Protein AF-A0A4Q5YW47-F1 (afdb_monomer_lite)

Structure (mmCIF, N/CA/C/O backbone):
data_AF-A0A4Q5YW47-F1
#
_entry.id   AF-A0A4Q5YW47-F1
#
loop_
_atom_site.group_PDB
_atom_site.id
_atom_site.type_symbol
_atom_site.label_atom_id
_atom_site.label_alt_id
_atom_site.label_comp_id
_atom_site.label_asym_id
_atom_site.label_entity_id
_atom_site.label_seq_id
_atom_site.pdbx_PDB_ins_code
_atom_site.Cartn_x
_atom_site.Cartn_y
_atom_site.Cartn_z
_atom_site.occupancy
_atom_site.B_iso_or_equiv
_atom_site.auth_seq_id
_atom_site.auth_comp_id
_atom_site.auth_asym_id
_atom_site.auth_atom_id
_atom_site.pdbx_PDB_model_num
ATOM 1 N N . MET A 1 1 ? 10.487 13.281 -0.020 1.00 78.31 1 MET A N 1
ATOM 2 C CA . MET A 1 1 ? 10.051 13.948 -1.269 1.00 78.31 1 MET A CA 1
ATOM 3 C C . MET A 1 1 ? 11.099 13.799 -2.357 1.00 78.31 1 MET A C 1
ATOM 5 O O . MET A 1 1 ? 10.842 13.061 -3.291 1.00 78.31 1 MET A O 1
ATOM 9 N N . ILE A 1 2 ? 12.291 14.392 -2.200 1.00 89.69 2 ILE A N 1
ATOM 10 C CA . ILE A 1 2 ? 13.336 14.402 -3.244 1.00 89.69 2 ILE A CA 1
ATOM 11 C C . ILE A 1 2 ? 13.716 12.987 -3.704 1.00 89.69 2 ILE A C 1
ATOM 13 O O . ILE A 1 2 ? 13.636 12.704 -4.890 1.00 89.69 2 ILE A O 1
ATOM 17 N N . LEU A 1 3 ? 14.048 12.079 -2.779 1.00 93.81 3 LEU A N 1
ATOM 18 C CA . LEU A 1 3 ? 14.475 10.723 -3.142 1.00 93.81 3 LEU A CA 1
ATOM 19 C C . LEU A 1 3 ? 13.404 9.958 -3.937 1.00 93.81 3 LEU A C 1
ATOM 21 O O . LEU A 1 3 ? 13.690 9.449 -5.013 1.00 93.81 3 LEU A O 1
ATOM 25 N N . THR A 1 4 ? 12.164 9.924 -3.443 1.00 93.25 4 THR A N 1
ATOM 26 C CA . THR A 1 4 ? 11.051 9.211 -4.089 1.00 93.25 4 THR A CA 1
ATOM 27 C C . THR A 1 4 ? 10.763 9.748 -5.491 1.00 93.25 4 THR A C 1
ATOM 29 O O . THR A 1 4 ? 10.649 8.965 -6.432 1.00 93.25 4 THR A O 1
ATOM 32 N N . SER A 1 5 ? 10.701 11.074 -5.655 1.00 93.44 5 SER A N 1
ATOM 33 C CA . SER A 1 5 ? 10.486 11.700 -6.964 1.00 93.44 5 SER A CA 1
ATOM 34 C C . SER A 1 5 ? 11.639 11.401 -7.922 1.00 93.44 5 SER A C 1
ATOM 36 O O . SER A 1 5 ? 11.398 11.018 -9.065 1.00 93.44 5 SER A O 1
ATOM 38 N N . THR A 1 6 ? 12.885 11.497 -7.450 1.00 95.81 6 THR A N 1
ATOM 39 C CA . THR A 1 6 ? 14.071 11.153 -8.243 1.00 95.81 6 THR A CA 1
ATOM 40 C C . THR A 1 6 ? 14.041 9.692 -8.683 1.00 95.81 6 THR A C 1
ATOM 42 O O . THR A 1 6 ? 14.279 9.414 -9.853 1.00 95.81 6 THR A O 1
ATOM 45 N N . CYS A 1 7 ? 13.686 8.756 -7.800 1.00 96.12 7 CYS A N 1
ATOM 46 C CA . CYS A 1 7 ? 13.573 7.341 -8.154 1.00 96.12 7 CYS A CA 1
ATOM 47 C C . CYS A 1 7 ? 12.520 7.099 -9.241 1.00 96.12 7 CYS A C 1
ATOM 49 O O . CYS A 1 7 ? 12.812 6.404 -10.210 1.00 96.12 7 CYS A O 1
ATOM 51 N N . ILE A 1 8 ? 11.328 7.694 -9.130 1.00 96.06 8 ILE A N 1
ATOM 52 C CA . ILE A 1 8 ? 10.271 7.543 -10.144 1.00 96.06 8 ILE A CA 1
ATOM 53 C C . ILE A 1 8 ? 10.736 8.093 -11.498 1.00 96.06 8 ILE A C 1
ATOM 55 O O . ILE A 1 8 ? 10.531 7.449 -12.528 1.00 96.06 8 ILE A O 1
ATOM 59 N N . ILE A 1 9 ? 11.408 9.248 -11.504 1.00 96.88 9 ILE A N 1
ATOM 60 C CA . ILE A 1 9 ? 11.952 9.853 -12.726 1.00 96.88 9 ILE A CA 1
ATOM 61 C C . ILE A 1 9 ? 13.026 8.955 -13.344 1.00 96.88 9 ILE A C 1
ATOM 63 O O . ILE A 1 9 ? 12.966 8.680 -14.540 1.00 96.88 9 ILE A O 1
ATOM 67 N N . LEU A 1 10 ? 13.977 8.461 -12.545 1.00 97.44 10 LEU A N 1
ATOM 68 C CA . LEU A 1 10 ? 15.053 7.593 -13.025 1.00 97.44 10 LEU A CA 1
ATOM 69 C C . LEU A 1 10 ? 14.516 6.265 -13.559 1.00 97.44 10 LEU A C 1
ATOM 71 O O . LEU A 1 10 ? 14.921 5.844 -14.636 1.00 97.44 10 LEU A O 1
ATOM 75 N N . VAL A 1 11 ? 13.570 5.631 -12.864 1.00 96.81 11 VAL A N 1
ATOM 76 C CA . VAL A 1 11 ? 12.933 4.387 -13.324 1.00 96.81 11 VAL A CA 1
ATOM 77 C C . VAL A 1 11 ? 12.178 4.615 -14.631 1.00 96.81 11 VAL A C 1
ATOM 79 O O . VAL A 1 11 ? 12.310 3.824 -15.564 1.00 96.81 11 VAL A O 1
ATOM 82 N N . THR A 1 12 ? 11.438 5.722 -14.734 1.00 96.19 12 THR A N 1
ATOM 83 C CA . THR A 1 12 ? 10.759 6.103 -15.978 1.00 96.19 12 THR A CA 1
ATOM 84 C C . THR A 1 12 ? 11.783 6.297 -17.095 1.00 96.19 12 THR A C 1
ATOM 86 O O . THR A 1 12 ? 11.644 5.723 -18.171 1.00 96.19 12 THR A O 1
ATOM 89 N N . TRP A 1 13 ? 12.862 7.037 -16.837 1.00 95.50 13 TRP A N 1
ATOM 90 C CA . TRP A 1 13 ? 13.932 7.248 -17.808 1.00 95.50 13 TRP A CA 1
ATOM 91 C C . TRP A 1 13 ? 14.562 5.928 -18.271 1.00 95.50 13 TRP A C 1
ATOM 93 O O . TRP A 1 13 ? 14.646 5.703 -19.477 1.00 95.50 13 TRP A O 1
ATOM 103 N N . VAL A 1 14 ? 14.916 5.022 -17.351 1.00 94.19 14 VAL A N 1
ATOM 104 C CA . VAL A 1 14 ? 15.480 3.699 -17.673 1.00 94.19 14 VAL A CA 1
ATOM 105 C C . VAL A 1 14 ? 14.524 2.897 -18.555 1.00 94.19 14 VAL A C 1
ATOM 107 O O . VAL A 1 14 ? 14.954 2.341 -19.566 1.00 94.19 14 VAL A O 1
ATOM 110 N N . LEU A 1 15 ? 13.232 2.859 -18.223 1.00 93.00 15 LEU A N 1
ATOM 111 C CA . LEU A 1 15 ? 12.230 2.116 -18.991 1.00 93.00 15 LEU A CA 1
ATOM 112 C C . LEU A 1 15 ? 12.130 2.618 -20.439 1.00 93.00 15 LEU A C 1
ATOM 114 O O . LEU A 1 15 ? 12.087 1.823 -21.378 1.00 93.00 15 LEU A O 1
ATOM 118 N N . PHE A 1 16 ? 12.102 3.938 -20.638 1.00 91.50 16 PHE A N 1
ATOM 119 C CA . PHE A 1 16 ? 12.003 4.526 -21.974 1.00 91.50 16 PHE A CA 1
ATOM 120 C C . PHE A 1 16 ? 13.328 4.478 -22.745 1.00 91.50 16 PHE 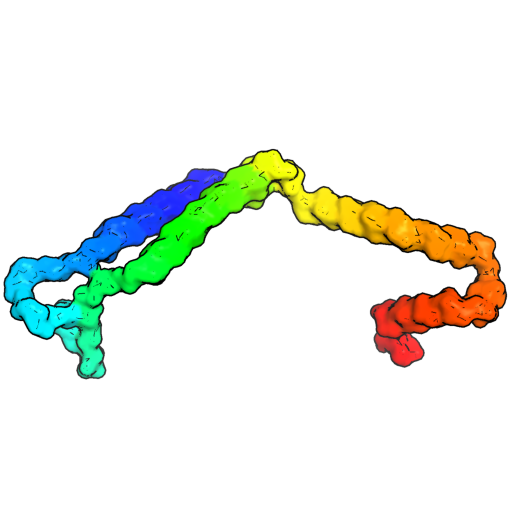A C 1
ATOM 122 O O . PHE A 1 16 ? 13.299 4.291 -23.963 1.00 91.50 16 PHE A O 1
ATOM 129 N N . ALA A 1 17 ? 14.471 4.578 -22.060 1.00 90.00 17 ALA A N 1
ATOM 130 C CA . ALA A 1 17 ? 15.796 4.426 -22.658 1.00 90.00 17 ALA A CA 1
ATOM 131 C C . ALA A 1 17 ? 16.012 3.003 -23.200 1.00 90.00 17 ALA A C 1
ATOM 133 O O . ALA A 1 17 ? 16.507 2.842 -24.312 1.00 90.00 17 ALA A O 1
ATOM 134 N N . ASN A 1 18 ? 15.550 1.982 -22.470 1.00 86.38 18 ASN A N 1
ATOM 135 C CA . ASN A 1 18 ? 1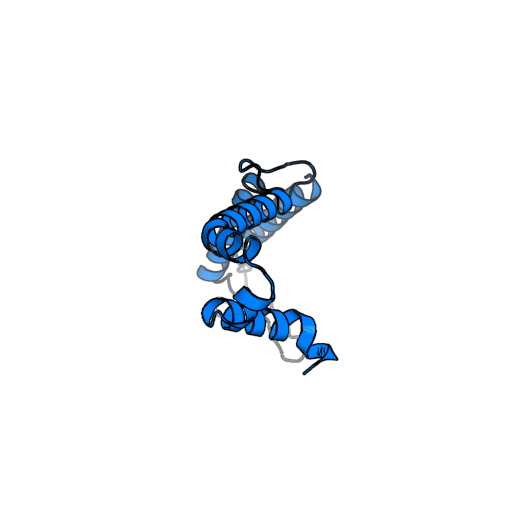5.674 0.570 -22.855 1.00 86.38 18 ASN A CA 1
ATOM 136 C C . ASN A 1 18 ? 14.522 0.063 -23.742 1.00 86.38 18 ASN A C 1
ATOM 138 O O . ASN A 1 18 ? 14.477 -1.108 -24.108 1.00 86.38 18 ASN A O 1
ATOM 142 N N . ARG A 1 19 ? 13.572 0.929 -24.118 1.00 80.56 19 ARG A N 1
ATOM 143 C CA . ARG A 1 19 ? 12.429 0.538 -24.957 1.00 80.56 19 ARG A CA 1
ATOM 144 C C . ARG A 1 19 ? 12.845 0.132 -26.372 1.00 80.56 19 ARG A C 1
ATOM 146 O O . ARG A 1 19 ? 12.179 -0.694 -26.996 1.00 80.56 19 ARG A O 1
ATOM 153 N N . LYS A 1 20 ? 13.889 0.761 -26.912 1.00 65.94 20 LYS A N 1
ATOM 154 C CA . LYS A 1 20 ? 14.408 0.443 -28.243 1.00 65.94 20 LYS A CA 1
ATOM 155 C C . LYS A 1 20 ? 15.432 -0.674 -28.082 1.00 65.94 20 LYS A C 1
ATOM 157 O O . LYS A 1 20 ? 16.534 -0.412 -27.616 1.00 65.94 20 LYS A O 1
ATOM 162 N N . ALA A 1 21 ? 15.073 -1.896 -28.476 1.00 61.44 21 ALA A N 1
ATOM 163 C CA . ALA A 1 21 ? 16.074 -2.931 -28.700 1.00 61.44 21 ALA A CA 1
ATOM 164 C C . ALA A 1 21 ? 17.073 -2.385 -29.727 1.00 61.44 21 ALA A C 1
ATOM 166 O O . ALA A 1 21 ? 16.680 -2.002 -30.834 1.00 61.44 21 ALA A O 1
ATOM 167 N N . ALA A 1 22 ? 18.339 -2.265 -29.339 1.00 54.44 22 ALA A N 1
ATOM 168 C CA . ALA A 1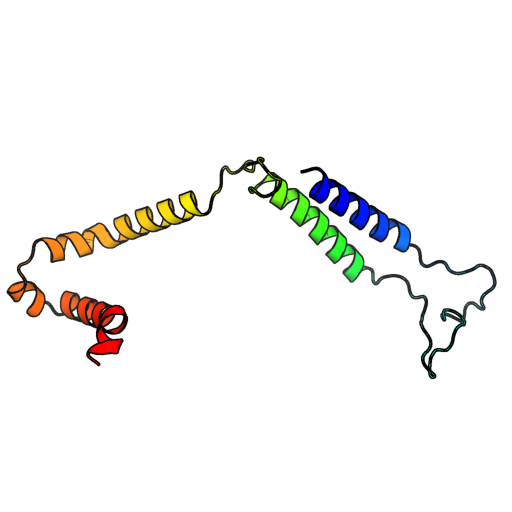 22 ? 19.395 -1.917 -30.268 1.00 54.44 22 ALA A CA 1
ATOM 169 C C . ALA A 1 22 ? 19.588 -3.119 -31.196 1.00 54.44 22 ALA A C 1
ATOM 171 O O . ALA A 1 22 ? 20.330 -4.040 -30.866 1.00 54.44 22 ALA A O 1
ATOM 172 N N . VAL A 1 23 ? 18.898 -3.142 -32.339 1.00 55.22 23 VAL A N 1
ATOM 173 C CA . VAL A 1 23 ? 19.368 -3.937 -33.475 1.00 55.22 23 VAL A CA 1
ATOM 174 C C . VAL A 1 23 ? 20.689 -3.289 -33.864 1.00 55.22 23 VAL A C 1
ATOM 176 O O . VAL A 1 23 ? 20.702 -2.175 -34.392 1.00 55.22 23 VAL A O 1
ATOM 179 N N . GLN A 1 24 ? 21.800 -3.910 -33.477 1.00 53.88 24 GLN A N 1
ATOM 180 C CA . GLN A 1 24 ? 23.115 -3.407 -33.844 1.00 53.88 24 GLN A CA 1
ATOM 181 C C . GLN A 1 24 ? 23.215 -3.414 -35.380 1.00 53.88 24 GLN A C 1
ATOM 183 O O . GLN A 1 24 ? 22.901 -4.435 -35.998 1.00 53.88 24 GLN A O 1
ATOM 188 N N . PRO A 1 25 ? 23.625 -2.305 -36.021 1.00 46.56 25 PRO A N 1
ATOM 189 C CA . PRO A 1 25 ? 23.865 -2.304 -37.454 1.00 46.56 25 PRO A CA 1
ATOM 190 C C . PRO A 1 25 ? 25.054 -3.227 -37.753 1.00 46.56 25 PRO A C 1
ATOM 192 O O . PRO A 1 25 ? 26.186 -2.887 -37.424 1.00 46.56 25 PRO A O 1
ATOM 195 N N . GLY A 1 26 ? 24.792 -4.398 -38.344 1.00 53.31 26 GLY A N 1
ATOM 196 C CA . GLY A 1 26 ? 25.827 -5.356 -38.757 1.00 53.31 26 GLY A CA 1
ATOM 197 C C . GLY A 1 26 ? 25.631 -6.806 -38.302 1.00 53.31 26 GLY A C 1
ATOM 198 O O . GLY A 1 26 ? 26.381 -7.659 -38.764 1.00 53.31 26 GLY A O 1
ATOM 199 N N . LEU A 1 27 ? 24.645 -7.103 -37.448 1.00 54.34 27 LEU A N 1
ATOM 200 C CA . LEU A 1 27 ? 24.243 -8.487 -37.165 1.00 54.34 27 LEU A CA 1
ATOM 201 C C . LEU A 1 27 ? 23.258 -8.988 -38.227 1.00 54.34 27 LEU A C 1
ATOM 203 O O . LEU A 1 27 ? 22.394 -8.233 -38.684 1.00 54.34 27 LEU A O 1
ATOM 207 N N . ASP A 1 28 ? 23.429 -10.250 -38.626 1.00 54.12 28 ASP A N 1
ATOM 208 C CA . ASP A 1 28 ? 22.514 -10.961 -39.518 1.00 54.12 28 ASP A CA 1
ATOM 209 C C . ASP A 1 28 ? 21.079 -10.805 -38.973 1.00 54.12 28 ASP A C 1
ATOM 211 O O . ASP A 1 28 ? 20.879 -10.984 -37.769 1.00 54.12 28 ASP A O 1
ATOM 215 N N . PRO A 1 29 ? 20.072 -10.434 -39.786 1.00 55.22 29 PRO A N 1
ATOM 216 C CA . PRO A 1 29 ? 18.678 -10.373 -39.338 1.00 55.22 29 PRO A CA 1
ATOM 217 C C . PRO A 1 29 ? 18.177 -11.659 -38.649 1.00 55.22 29 PRO A C 1
ATOM 219 O O . PRO A 1 29 ? 17.200 -11.588 -37.890 1.00 55.22 29 PRO A O 1
ATOM 222 N N . ASP A 1 30 ? 18.847 -12.796 -38.866 1.00 57.00 30 ASP A N 1
ATOM 223 C CA . ASP A 1 30 ? 18.569 -14.067 -38.196 1.00 57.00 30 ASP A CA 1
ATOM 224 C C . ASP A 1 30 ? 19.323 -14.269 -36.860 1.00 57.00 30 ASP A C 1
ATOM 226 O O . ASP A 1 30 ? 18.866 -15.052 -36.020 1.00 57.00 30 ASP A O 1
ATOM 230 N N . ASP A 1 31 ? 20.408 -13.530 -36.588 1.00 62.00 31 ASP A N 1
ATOM 231 C CA . ASP A 1 31 ? 21.158 -13.607 -35.326 1.00 62.00 31 ASP A CA 1
ATOM 232 C C . ASP A 1 31 ? 20.646 -12.580 -34.305 1.00 62.00 31 ASP A C 1
ATOM 234 O O . ASP A 1 31 ? 21.086 -11.433 -34.200 1.00 62.00 31 ASP A O 1
ATOM 238 N N . LYS A 1 32 ? 19.652 -13.016 -33.530 1.00 70.44 32 LYS A N 1
ATOM 239 C CA . LYS A 1 32 ? 19.005 -12.220 -32.476 1.00 70.44 32 LYS A CA 1
ATOM 240 C C . LYS A 1 32 ? 19.742 -12.283 -31.138 1.00 70.44 32 LYS A C 1
ATOM 242 O O . LYS A 1 32 ? 19.150 -11.914 -30.122 1.00 70.44 32 LYS A O 1
ATOM 247 N N . THR A 1 33 ? 20.966 -12.804 -31.088 1.00 79.94 33 THR A N 1
ATOM 248 C CA . THR A 1 33 ? 21.695 -13.011 -29.830 1.00 79.94 33 THR A CA 1
ATOM 249 C C . THR A 1 33 ? 22.638 -11.850 -29.497 1.00 79.94 33 THR A C 1
ATOM 251 O O . THR A 1 33 ? 22.915 -10.984 -30.323 1.00 79.94 33 THR A O 1
ATOM 254 N N . THR A 1 34 ? 23.113 -11.779 -28.253 1.00 78.38 34 THR A N 1
ATOM 255 C CA . THR A 1 34 ? 24.044 -10.737 -27.775 1.00 78.38 34 THR A CA 1
ATOM 256 C C . THR A 1 34 ? 25.513 -11.001 -28.145 1.00 78.38 34 THR A C 1
ATOM 258 O O . THR A 1 34 ? 26.397 -10.246 -27.732 1.00 78.38 34 THR A O 1
ATOM 261 N N . GLY A 1 35 ? 25.795 -12.063 -28.911 1.00 80.75 35 GLY A N 1
ATOM 262 C CA . GLY A 1 35 ? 27.130 -12.413 -29.412 1.00 80.75 35 GLY A CA 1
ATOM 263 C C . GLY A 1 35 ? 28.076 -13.061 -28.393 1.00 80.75 35 GLY A C 1
ATOM 264 O O . GLY A 1 35 ? 29.207 -13.389 -28.742 1.00 80.75 35 GLY A O 1
ATOM 265 N N . HIS A 1 36 ? 27.634 -13.268 -27.150 1.00 85.19 36 HIS A N 1
ATOM 266 C CA . HIS A 1 36 ? 28.423 -13.902 -26.093 1.00 85.19 36 HIS A CA 1
ATOM 267 C C . HIS A 1 36 ? 27.754 -15.199 -25.630 1.00 85.19 36 HIS A C 1
ATOM 269 O O . HIS A 1 36 ? 26.530 -15.270 -25.517 1.00 85.19 36 HIS A O 1
ATOM 275 N N . VAL A 1 37 ? 28.572 -16.218 -25.352 1.00 90.44 37 VAL A N 1
ATOM 276 C CA . VAL A 1 37 ? 28.131 -17.499 -24.788 1.00 90.44 37 VAL A CA 1
ATOM 277 C C . VAL A 1 37 ? 28.670 -17.605 -23.370 1.00 90.44 37 VAL A C 1
ATOM 279 O O . VAL A 1 37 ? 29.881 -17.532 -23.154 1.00 90.44 37 VAL A O 1
ATOM 282 N N . TYR A 1 38 ? 27.775 -17.820 -22.415 1.00 91.69 38 TYR A N 1
ATOM 283 C CA . TYR A 1 38 ? 28.104 -18.018 -21.010 1.00 91.69 38 TYR A CA 1
ATOM 284 C C . TYR A 1 38 ? 27.675 -19.425 -20.607 1.00 91.69 38 TYR A C 1
ATOM 286 O O . TYR A 1 38 ? 26.484 -19.693 -20.509 1.00 91.69 38 TYR A O 1
ATOM 294 N N . ASP A 1 39 ? 28.633 -20.336 -20.410 1.00 93.94 39 ASP A N 1
ATOM 295 C CA . ASP A 1 39 ? 28.355 -21.724 -19.993 1.00 93.94 39 ASP A CA 1
ATOM 296 C C . ASP A 1 39 ? 27.326 -22.448 -20.893 1.00 93.94 39 ASP A C 1
ATOM 298 O O . ASP A 1 39 ? 26.383 -23.094 -20.445 1.00 93.94 39 ASP A O 1
ATOM 302 N N . GLY A 1 40 ? 27.454 -22.261 -22.210 1.00 90.75 40 GLY A N 1
ATOM 303 C CA . GLY A 1 40 ? 26.516 -22.812 -23.195 1.00 90.75 40 GLY A CA 1
ATOM 304 C C . GLY A 1 40 ? 25.170 -22.079 -23.303 1.00 90.75 40 GLY A C 1
ATOM 305 O O . GLY A 1 40 ? 24.363 -22.445 -24.156 1.00 90.75 40 GLY A O 1
ATOM 306 N N . ILE A 1 41 ? 24.926 -21.035 -22.504 1.00 90.44 41 ILE A N 1
ATOM 307 C CA . ILE A 1 41 ? 23.732 -20.181 -22.569 1.00 90.44 41 ILE A CA 1
ATOM 308 C C . ILE A 1 41 ? 24.028 -18.942 -23.422 1.00 90.44 41 ILE A C 1
ATOM 310 O O . ILE A 1 41 ? 25.080 -18.314 -23.293 1.00 90.44 41 ILE A O 1
ATOM 314 N N . VAL A 1 42 ? 23.076 -18.578 -24.283 1.00 89.25 42 VAL A N 1
ATOM 315 C CA . VAL A 1 42 ? 23.093 -17.347 -25.086 1.00 89.25 42 VAL A CA 1
ATOM 316 C C . VAL A 1 42 ? 21.899 -16.474 -24.734 1.00 89.25 42 VAL A C 1
ATOM 318 O O . VAL A 1 42 ? 20.811 -16.976 -24.446 1.00 89.25 42 VAL A O 1
ATOM 321 N N . GLU A 1 43 ? 22.087 -15.160 -24.777 1.00 87.12 43 GLU A N 1
ATOM 322 C CA . GLU A 1 43 ? 21.018 -14.206 -24.495 1.00 87.12 43 GLU A CA 1
ATOM 323 C C . GLU A 1 43 ? 20.436 -13.651 -25.791 1.00 87.12 43 GLU A C 1
ATOM 325 O O . GLU A 1 43 ? 21.166 -13.216 -26.681 1.00 87.12 43 GLU A O 1
ATOM 330 N N . TYR A 1 44 ? 19.107 -13.637 -25.888 1.00 84.88 44 TYR A N 1
ATOM 331 C CA . TYR A 1 44 ? 18.405 -13.014 -27.005 1.00 84.88 44 TYR A CA 1
ATOM 332 C C . TYR A 1 44 ? 18.162 -11.529 -26.741 1.00 84.88 44 TYR A C 1
ATOM 334 O O . TYR A 1 44 ? 17.567 -11.151 -25.731 1.00 84.88 44 TYR A O 1
ATOM 342 N N . ASN A 1 45 ? 18.512 -10.690 -27.708 1.00 82.62 45 ASN A N 1
ATOM 343 C CA . ASN A 1 45 ? 18.242 -9.259 -27.713 1.00 82.62 45 ASN A CA 1
ATOM 344 C C . ASN A 1 45 ? 16.834 -8.966 -28.264 1.00 82.62 45 ASN A C 1
ATOM 346 O O . ASN A 1 45 ? 16.649 -8.327 -29.302 1.00 82.62 45 ASN A O 1
ATOM 350 N N . ASN A 1 46 ? 15.817 -9.496 -27.582 1.00 80.81 46 ASN A N 1
ATOM 351 C CA . ASN A 1 46 ? 14.421 -9.269 -27.940 1.00 80.81 46 ASN A CA 1
ATOM 352 C C . ASN A 1 46 ? 13.915 -7.931 -27.380 1.00 80.81 46 ASN A C 1
ATOM 354 O O . ASN A 1 46 ? 14.276 -7.544 -26.267 1.00 80.81 46 ASN A O 1
ATOM 358 N N . PRO A 1 47 ? 13.014 -7.232 -28.093 1.00 82.44 47 PRO A N 1
ATOM 359 C CA . PRO A 1 47 ? 12.341 -6.077 -27.524 1.00 82.44 47 PRO A CA 1
ATOM 360 C C . PRO A 1 47 ? 11.440 -6.491 -26.357 1.00 82.44 47 PRO A C 1
ATOM 362 O O . PRO A 1 47 ? 10.873 -7.586 -26.336 1.00 82.44 47 PRO A O 1
ATOM 365 N N . LEU A 1 48 ? 11.244 -5.561 -25.421 1.00 86.56 48 LEU A N 1
ATOM 366 C CA . LEU A 1 48 ? 10.312 -5.740 -24.312 1.00 86.56 48 LEU A CA 1
ATOM 367 C C . LEU A 1 48 ? 8.905 -6.084 -24.843 1.00 86.56 48 LEU A C 1
ATOM 369 O O . LEU A 1 48 ? 8.393 -5.375 -25.722 1.00 86.56 48 LEU A O 1
ATOM 373 N N . PRO A 1 49 ? 8.238 -7.122 -24.303 1.00 89.75 49 PRO A N 1
ATOM 374 C CA . PRO A 1 49 ? 6.863 -7.429 -24.669 1.00 89.75 49 PRO A CA 1
ATOM 375 C C . PRO A 1 49 ? 5.948 -6.221 -24.437 1.00 89.75 49 PRO A C 1
ATOM 377 O O . PRO A 1 49 ? 5.970 -5.601 -23.373 1.00 89.75 49 PRO A O 1
ATOM 380 N N . ARG A 1 50 ? 5.107 -5.891 -25.427 1.00 89.00 50 ARG A N 1
ATOM 381 C CA . ARG A 1 50 ? 4.243 -4.694 -25.372 1.00 89.00 50 ARG A CA 1
ATOM 382 C C . ARG A 1 50 ? 3.347 -4.667 -24.134 1.00 89.00 50 ARG A C 1
ATOM 384 O O . ARG A 1 50 ? 3.225 -3.624 -23.503 1.00 89.00 50 ARG A O 1
ATOM 391 N N . TRP A 1 51 ? 2.741 -5.801 -23.788 1.00 94.38 51 TRP A N 1
ATOM 392 C CA . TRP A 1 51 ? 1.859 -5.913 -22.624 1.00 94.38 51 TRP A CA 1
ATOM 393 C C . TRP A 1 51 ? 2.615 -5.648 -21.313 1.00 94.38 51 TRP A C 1
ATOM 395 O O . TRP A 1 51 ? 2.112 -4.926 -20.457 1.00 94.38 51 TRP A O 1
ATOM 405 N N . TRP A 1 52 ? 3.845 -6.162 -21.191 1.00 94.00 52 TRP A N 1
ATOM 406 C CA . TRP A 1 52 ? 4.691 -5.968 -20.014 1.00 94.00 52 TRP A CA 1
ATOM 407 C C . TRP A 1 52 ? 5.065 -4.494 -19.854 1.00 94.00 52 TRP A C 1
ATOM 409 O O . TRP A 1 52 ? 4.907 -3.923 -18.779 1.00 94.00 52 TRP A O 1
ATOM 419 N N . PHE A 1 53 ? 5.472 -3.849 -20.951 1.00 93.06 53 PHE A N 1
ATOM 420 C CA . PHE A 1 53 ? 5.800 -2.424 -20.957 1.00 93.06 53 PHE A CA 1
ATOM 421 C C . PHE A 1 53 ? 4.602 -1.565 -20.531 1.00 93.06 53 PHE A C 1
ATOM 423 O O . PHE A 1 53 ? 4.743 -0.672 -19.700 1.00 93.06 53 PHE A O 1
ATOM 430 N N . VAL A 1 54 ? 3.411 -1.851 -21.068 1.00 95.00 54 VAL A N 1
ATOM 431 C CA . VAL A 1 54 ? 2.178 -1.134 -20.708 1.00 95.00 54 VAL A CA 1
ATOM 432 C C . VAL A 1 54 ? 1.842 -1.318 -19.227 1.00 95.00 54 VAL A C 1
ATOM 434 O O . VAL A 1 54 ? 1.561 -0.329 -18.556 1.00 95.00 54 VAL A O 1
ATOM 437 N N . MET A 1 55 ? 1.929 -2.540 -18.695 1.00 97.62 55 MET A N 1
ATOM 438 C CA . MET A 1 55 ? 1.703 -2.810 -17.268 1.00 97.62 55 MET A CA 1
ATOM 439 C C . MET A 1 55 ? 2.673 -2.032 -16.373 1.00 97.62 55 MET A C 1
ATOM 441 O O . MET A 1 55 ? 2.262 -1.472 -15.357 1.00 97.62 55 MET A O 1
ATOM 445 N N . PHE A 1 56 ? 3.942 -1.946 -16.771 1.00 97.00 56 PHE A N 1
ATOM 446 C CA . PHE A 1 56 ? 4.943 -1.171 -16.043 1.00 97.00 56 PHE A CA 1
ATOM 447 C C . PHE A 1 56 ? 4.630 0.335 -16.064 1.00 97.00 56 PHE A C 1
ATOM 449 O O . PHE A 1 56 ? 4.753 1.021 -15.055 1.00 97.00 56 PHE A O 1
ATOM 456 N N . VAL A 1 57 ? 4.174 0.875 -17.197 1.00 96.94 57 VAL A N 1
ATOM 457 C CA . VAL A 1 57 ? 3.759 2.286 -17.276 1.00 96.94 57 VAL A CA 1
ATOM 458 C C . VAL A 1 57 ? 2.532 2.553 -16.399 1.00 96.94 57 VAL A C 1
ATOM 460 O O . VAL A 1 57 ? 2.492 3.562 -15.695 1.00 96.94 57 VAL A O 1
ATOM 463 N N . ILE A 1 58 ? 1.552 1.647 -16.394 1.00 98.25 58 ILE A N 1
ATOM 464 C CA . ILE A 1 58 ? 0.358 1.765 -15.546 1.00 98.25 58 ILE A CA 1
ATOM 465 C C . ILE A 1 58 ? 0.741 1.789 -14.064 1.00 98.25 58 ILE A C 1
ATOM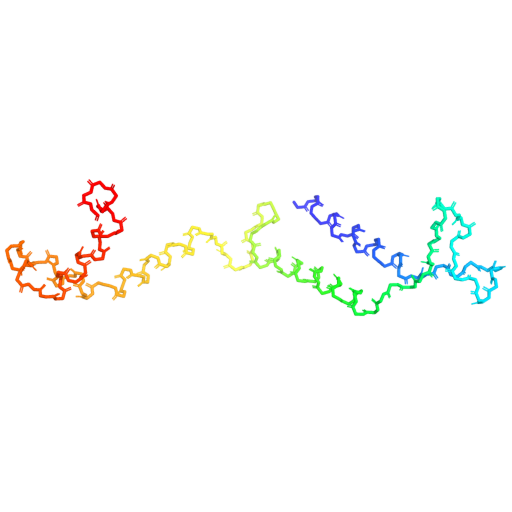 467 O O . ILE A 1 58 ? 0.200 2.607 -13.324 1.00 98.25 58 ILE A O 1
ATOM 471 N N . SER A 1 59 ? 1.687 0.955 -13.623 1.00 98.25 59 SER A N 1
ATOM 472 C CA . SER A 1 59 ? 2.111 0.949 -12.218 1.00 98.25 59 SER A CA 1
ATOM 473 C C . SER A 1 59 ? 2.802 2.254 -11.807 1.00 98.25 59 SER A C 1
ATOM 475 O O . SER A 1 59 ? 2.550 2.744 -10.707 1.00 98.25 59 SER A O 1
ATOM 477 N N . ILE A 1 60 ? 3.593 2.873 -12.694 1.00 97.88 60 ILE A N 1
ATOM 478 C CA . ILE A 1 60 ? 4.173 4.207 -12.456 1.00 97.88 60 ILE A CA 1
ATOM 479 C C . ILE A 1 60 ? 3.065 5.253 -12.302 1.00 97.88 60 ILE A C 1
ATOM 481 O O . ILE A 1 60 ? 3.077 6.028 -11.346 1.00 97.88 60 ILE A O 1
ATOM 485 N N . ILE A 1 61 ? 2.097 5.274 -13.223 1.00 98.19 61 ILE A N 1
ATOM 486 C CA . ILE A 1 61 ? 0.968 6.216 -13.177 1.00 98.19 61 ILE A CA 1
ATOM 487 C C . ILE A 1 61 ? 0.174 6.023 -11.883 1.00 98.19 61 ILE A C 1
ATOM 489 O O . ILE A 1 61 ? -0.113 6.995 -11.185 1.00 98.19 61 ILE A O 1
ATOM 493 N N . PHE A 1 62 ? -0.130 4.774 -11.533 1.00 98.19 62 PHE A N 1
ATOM 494 C CA . PHE A 1 62 ? -0.819 4.432 -10.296 1.00 98.19 62 PHE A CA 1
ATOM 495 C C . PHE A 1 62 ? -0.048 4.923 -9.069 1.00 98.19 62 PHE A C 1
ATOM 497 O O . PHE A 1 62 ? -0.638 5.564 -8.207 1.00 98.19 62 PHE A O 1
ATOM 504 N N . ALA A 1 63 ? 1.266 4.695 -9.006 1.00 97.00 63 ALA A N 1
ATOM 505 C CA . ALA A 1 63 ? 2.096 5.151 -7.894 1.00 97.00 63 ALA A CA 1
ATOM 506 C C . ALA A 1 63 ? 2.070 6.680 -7.744 1.00 97.00 63 ALA A C 1
ATOM 508 O O . ALA A 1 63 ? 1.950 7.186 -6.629 1.00 97.00 63 ALA A O 1
ATOM 509 N N . VAL A 1 64 ? 2.133 7.424 -8.854 1.00 96.38 64 VAL A N 1
ATOM 510 C CA . VAL A 1 64 ? 2.032 8.892 -8.834 1.00 96.38 64 VAL A CA 1
ATOM 511 C C . VAL A 1 64 ? 0.667 9.337 -8.314 1.00 96.38 64 VAL A C 1
ATOM 513 O O . VAL A 1 64 ? 0.610 10.163 -7.406 1.00 96.38 64 VAL A O 1
ATOM 516 N N . ILE A 1 65 ? -0.426 8.770 -8.835 1.00 97.38 65 ILE A N 1
ATOM 517 C CA . ILE A 1 65 ? -1.788 9.077 -8.372 1.00 97.38 65 ILE A CA 1
ATOM 518 C C . ILE A 1 65 ? -1.927 8.756 -6.879 1.00 97.38 65 ILE A C 1
ATOM 520 O O . ILE A 1 65 ? -2.404 9.586 -6.109 1.00 97.38 65 ILE A O 1
ATOM 524 N N . TYR A 1 66 ? -1.455 7.588 -6.451 1.00 97.44 66 TYR A N 1
ATOM 525 C CA . TYR A 1 66 ? -1.527 7.149 -5.064 1.00 97.44 66 TYR A CA 1
ATOM 526 C C . TYR A 1 66 ? -0.792 8.111 -4.124 1.00 97.44 66 TYR A C 1
ATOM 528 O O . TYR A 1 66 ? -1.349 8.517 -3.111 1.00 97.44 66 TYR A O 1
ATOM 536 N N . LEU A 1 67 ? 0.420 8.547 -4.483 1.00 95.88 67 LEU A N 1
ATOM 537 C CA . LEU A 1 67 ? 1.204 9.500 -3.688 1.00 95.88 67 LEU A CA 1
ATOM 538 C C . LEU A 1 67 ? 0.620 10.922 -3.670 1.00 95.88 67 LEU A C 1
ATOM 540 O O . LEU A 1 67 ? 0.935 11.698 -2.767 1.00 95.88 67 LEU A O 1
ATOM 544 N N . VAL A 1 68 ? -0.214 11.283 -4.649 1.00 95.50 68 VAL A N 1
ATOM 545 C CA . VAL A 1 68 ? -1.001 12.524 -4.607 1.00 95.50 68 VAL A CA 1
ATOM 546 C C . VAL A 1 68 ? -2.155 12.383 -3.614 1.00 95.50 68 VAL A C 1
ATOM 548 O O . VAL A 1 68 ? -2.360 13.280 -2.796 1.00 95.50 68 VAL A O 1
ATOM 551 N N . LEU A 1 69 ? -2.880 11.263 -3.659 1.00 97.00 69 LEU A N 1
ATOM 552 C CA . LEU A 1 69 ? -4.082 11.027 -2.853 1.00 97.00 69 LEU A CA 1
ATOM 553 C C . LEU A 1 69 ? -3.780 10.742 -1.374 1.00 97.00 69 LEU A C 1
ATOM 555 O O . LEU A 1 69 ? -4.456 11.288 -0.500 1.00 97.00 69 LEU A O 1
ATOM 559 N N . TYR A 1 70 ? -2.760 9.931 -1.099 1.00 96.81 70 TYR A N 1
ATOM 560 C CA . TYR A 1 70 ? -2.421 9.398 0.222 1.00 96.81 70 TYR A CA 1
ATOM 561 C C . TYR A 1 70 ? -1.120 9.997 0.786 1.00 96.81 70 TYR A C 1
ATOM 563 O O . TYR A 1 70 ? -0.271 10.487 0.032 1.00 96.81 70 TYR A O 1
ATOM 571 N N . PRO A 1 71 ? -0.917 9.948 2.117 1.00 95.62 71 PRO A N 1
ATOM 572 C CA . PRO A 1 71 ? 0.366 10.280 2.718 1.00 95.62 71 PRO A CA 1
ATOM 573 C C . PRO A 1 71 ? 1.452 9.289 2.274 1.00 95.62 71 PRO A C 1
ATOM 575 O O . PRO A 1 71 ? 1.215 8.091 2.138 1.00 95.62 71 PRO A O 1
ATOM 578 N N . GLY A 1 72 ? 2.674 9.784 2.074 1.00 90.19 72 GLY A N 1
ATOM 579 C CA . GLY A 1 72 ? 3.810 8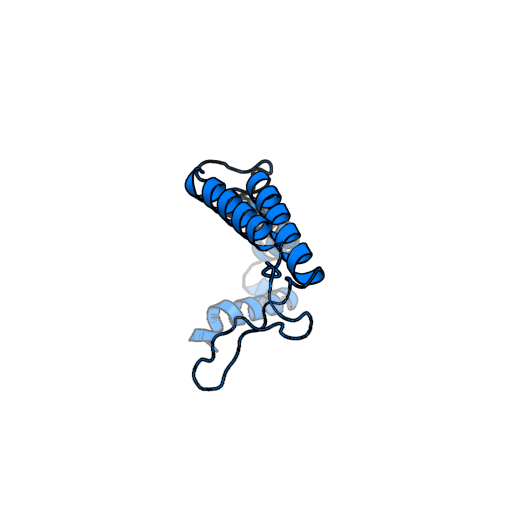.938 1.673 1.00 90.19 72 GLY A CA 1
ATOM 580 C C . GLY A 1 72 ? 5.026 9.715 1.175 1.00 90.19 72 GLY A C 1
ATOM 581 O O . GLY A 1 72 ? 6.165 9.271 1.309 1.00 90.19 72 GLY A O 1
ATOM 582 N N . MET A 1 73 ? 4.820 10.934 0.673 1.00 92.00 73 MET A N 1
ATOM 583 C CA . MET A 1 73 ? 5.907 11.829 0.270 1.00 92.00 73 MET A CA 1
ATOM 584 C C . MET A 1 73 ? 6.395 12.703 1.439 1.00 92.00 73 MET A C 1
ATOM 586 O O . MET A 1 73 ? 6.300 13.926 1.403 1.00 92.00 73 MET A O 1
ATOM 590 N N . GLY A 1 74 ? 6.979 12.095 2.475 1.00 89.06 74 GLY A N 1
ATOM 591 C CA . GLY A 1 74 ? 7.491 12.831 3.641 1.00 89.06 74 GLY A CA 1
ATOM 592 C C . GLY A 1 74 ? 6.369 13.488 4.450 1.00 89.06 74 GLY A C 1
ATOM 593 O O . GLY A 1 74 ? 5.487 12.792 4.934 1.00 89.06 74 GLY A O 1
ATOM 594 N N . SER A 1 75 ? 6.391 14.816 4.596 1.00 91.00 75 SER A N 1
ATOM 595 C CA . SER A 1 75 ? 5.359 15.572 5.330 1.00 91.00 75 SER A CA 1
ATOM 596 C C . SER A 1 75 ? 4.072 15.824 4.532 1.00 91.00 75 SER A C 1
ATOM 598 O O . SER A 1 75 ? 3.120 16.392 5.070 1.00 91.00 75 SER A O 1
ATOM 600 N N . TRP A 1 76 ? 4.021 15.418 3.259 1.00 92.81 76 TRP A N 1
ATOM 601 C CA . TRP A 1 76 ? 2.809 15.487 2.445 1.00 92.81 76 TRP A CA 1
ATOM 602 C C . TRP A 1 76 ? 1.737 14.533 2.981 1.00 92.81 76 TRP A C 1
ATOM 604 O O . TRP A 1 76 ? 1.961 13.325 3.058 1.00 92.81 76 TRP A O 1
ATOM 614 N N . LYS A 1 77 ? 0.564 15.078 3.320 1.00 93.06 77 LYS A N 1
ATOM 615 C CA . LYS A 1 77 ? -0.555 14.328 3.914 1.00 93.06 77 LYS A CA 1
ATOM 616 C C . LYS A 1 77 ? -1.487 13.666 2.889 1.00 93.06 77 LYS A C 1
ATOM 618 O O . LYS A 1 77 ? -2.400 12.955 3.292 1.00 93.06 77 LYS A O 1
ATOM 623 N N . GLY A 1 78 ? -1.275 13.894 1.593 1.00 94.56 78 GLY A N 1
ATOM 624 C CA . GLY A 1 78 ? -2.248 13.525 0.565 1.00 94.56 78 GLY A CA 1
ATOM 625 C C . GLY A 1 78 ? -3.367 14.559 0.417 1.00 94.56 78 GLY A C 1
ATOM 626 O O . GLY A 1 78 ? -3.546 15.431 1.270 1.00 94.56 78 GLY A O 1
ATOM 627 N N . THR A 1 79 ? -4.130 14.468 -0.669 1.00 95.56 79 THR A N 1
ATOM 628 C CA . THR A 1 79 ? -5.323 15.303 -0.891 1.00 95.56 79 THR A CA 1
ATOM 629 C C . THR A 1 79 ? -6.569 14.767 -0.190 1.00 95.56 79 THR A C 1
ATOM 631 O O . THR A 1 79 ? -7.482 15.543 0.078 1.00 95.56 79 THR A O 1
ATOM 634 N N . LEU A 1 80 ? -6.611 13.470 0.138 1.00 95.31 80 LEU A N 1
ATOM 635 C CA . LEU A 1 80 ? -7.760 12.843 0.801 1.00 95.31 80 LEU A CA 1
ATOM 636 C C . LEU A 1 80 ? -7.780 13.054 2.321 1.00 95.31 80 LEU A C 1
ATOM 638 O O . LEU A 1 80 ? -8.768 12.723 2.966 1.00 95.31 80 LEU A O 1
ATOM 642 N N . GLY A 1 81 ? -6.690 13.553 2.917 1.00 92.56 81 GLY A N 1
ATOM 643 C CA . GLY A 1 81 ? -6.570 13.680 4.376 1.00 92.56 81 GLY A CA 1
ATOM 644 C C . GLY A 1 81 ? -6.609 12.340 5.125 1.00 92.56 81 GLY A C 1
ATOM 645 O O . GLY A 1 81 ? -6.803 12.321 6.341 1.00 92.56 81 GLY A O 1
ATOM 646 N N . TRP A 1 82 ? -6.434 11.226 4.410 1.00 96.06 82 TRP A N 1
ATOM 647 C CA . TRP A 1 82 ? -6.474 9.882 4.973 1.00 96.06 82 TRP A CA 1
ATOM 648 C C . TRP A 1 82 ? -5.305 9.650 5.938 1.00 96.06 82 TRP A C 1
ATOM 650 O O . TRP A 1 82 ? -4.164 10.032 5.671 1.00 96.06 82 TRP A O 1
ATOM 660 N N . THR A 1 83 ? -5.592 8.972 7.048 1.00 96.00 83 THR A N 1
ATOM 661 C CA . THR A 1 83 ? -4.595 8.388 7.951 1.00 96.00 83 THR A CA 1
ATOM 662 C C . THR A 1 83 ? -5.154 7.081 8.498 1.00 96.00 83 THR A C 1
ATOM 664 O O . THR A 1 83 ? -6.361 6.990 8.720 1.00 96.00 83 THR A O 1
ATOM 667 N N . SER A 1 84 ? -4.290 6.112 8.797 1.00 95.44 84 SER A N 1
ATOM 668 C CA . SER A 1 84 ? -4.713 4.848 9.416 1.00 95.44 84 SER A CA 1
ATOM 669 C C . SER A 1 84 ? -5.392 5.042 10.777 1.00 95.44 84 SER A C 1
ATOM 671 O O . SER A 1 84 ? -6.229 4.239 11.169 1.00 95.44 84 SER A O 1
ATOM 673 N N . ILE A 1 85 ? -5.054 6.119 11.497 1.00 96.12 85 ILE A N 1
ATOM 674 C CA . ILE A 1 85 ? -5.675 6.457 12.784 1.00 96.12 85 ILE A CA 1
ATOM 675 C C . ILE A 1 85 ? -7.119 6.926 12.582 1.00 96.12 85 ILE A C 1
ATOM 677 O O . ILE A 1 85 ? -8.002 6.458 13.290 1.00 96.12 85 ILE A O 1
ATOM 681 N N . ASN A 1 86 ? -7.359 7.830 11.628 1.00 95.94 86 ASN A N 1
ATOM 682 C CA . ASN A 1 86 ? -8.707 8.320 11.322 1.00 95.94 86 ASN A CA 1
ATOM 683 C C . ASN A 1 86 ? -9.592 7.187 10.778 1.00 95.94 86 ASN A C 1
ATOM 685 O O . ASN A 1 86 ? -10.718 7.024 11.228 1.00 95.94 86 ASN A O 1
ATOM 689 N N . GLU A 1 87 ? -9.064 6.355 9.876 1.00 96.62 87 GLU A N 1
ATOM 690 C CA . GLU A 1 87 ? -9.793 5.185 9.366 1.00 96.62 87 GLU A CA 1
ATOM 691 C C . GLU A 1 87 ? -10.197 4.236 10.499 1.00 96.62 87 GLU A C 1
ATOM 693 O O . GLU A 1 87 ? -11.376 3.938 10.653 1.00 96.62 87 GLU A O 1
ATOM 698 N N . LEU A 1 88 ? -9.259 3.878 11.383 1.00 97.62 88 LEU A N 1
ATOM 699 C CA . LEU A 1 88 ? -9.564 3.054 12.552 1.00 97.62 88 LEU A CA 1
ATOM 700 C C . LEU A 1 88 ? -10.612 3.696 13.472 1.00 97.62 88 LEU A C 1
ATOM 702 O O . LEU A 1 88 ? -11.462 2.995 14.016 1.00 97.62 88 LEU A O 1
ATOM 706 N N . GLN A 1 89 ? -10.531 5.007 13.699 1.00 97.06 89 GLN A N 1
ATOM 707 C CA . GLN A 1 89 ? -11.496 5.720 14.537 1.00 97.06 89 GLN A CA 1
ATOM 708 C C . GLN A 1 89 ? -12.897 5.679 13.925 1.00 97.06 89 GLN A C 1
ATOM 710 O O . GLN A 1 89 ? -13.837 5.325 14.633 1.00 97.06 89 GLN A O 1
ATOM 715 N N . ASN A 1 90 ? -13.023 5.942 12.623 1.00 96.19 90 ASN A N 1
ATOM 716 C CA . ASN A 1 90 ? -14.301 5.865 11.918 1.00 96.19 90 ASN A CA 1
ATOM 717 C C . ASN A 1 90 ? -14.873 4.444 11.949 1.00 96.19 90 ASN A C 1
ATOM 719 O O . ASN A 1 90 ? -16.039 4.276 12.295 1.00 96.19 90 ASN A O 1
ATOM 723 N N . ASP A 1 91 ? -14.052 3.422 11.696 1.00 96.50 91 ASP A N 1
ATOM 724 C CA . ASP A 1 91 ? -14.483 2.020 11.744 1.00 96.50 91 ASP A CA 1
ATOM 725 C C . ASP A 1 91 ? -14.959 1.621 13.150 1.00 96.50 91 ASP A C 1
ATOM 727 O O . ASP A 1 91 ? -15.950 0.908 13.324 1.00 96.50 91 ASP A O 1
ATOM 731 N N . GLN A 1 92 ? -14.270 2.097 14.193 1.00 96.25 92 GLN A N 1
ATOM 732 C CA . GLN A 1 92 ? -14.680 1.874 15.579 1.00 96.25 92 GLN A CA 1
ATOM 733 C C . GLN A 1 92 ? -15.977 2.605 15.925 1.00 96.25 92 GLN A C 1
ATOM 735 O O . GLN A 1 92 ? -16.780 2.073 16.692 1.00 96.25 92 GLN A O 1
ATOM 740 N N . GLU A 1 93 ? -16.177 3.821 15.425 1.00 96.19 93 GLU A N 1
ATOM 741 C CA . GLU A 1 93 ? -17.405 4.592 15.623 1.00 96.19 93 GLU A CA 1
ATOM 742 C C . GLU A 1 93 ? -18.591 3.951 14.902 1.00 96.19 93 GLU A C 1
ATOM 744 O O . GLU A 1 93 ? -19.639 3.760 15.521 1.00 96.19 93 GLU A O 1
ATOM 749 N N . GLU A 1 94 ? -18.409 3.531 13.650 1.00 95.19 94 GLU A N 1
ATOM 750 C CA . GLU A 1 94 ? -19.411 2.796 12.878 1.00 95.19 94 GLU A CA 1
ATOM 751 C C . GLU A 1 94 ? -19.762 1.472 13.562 1.00 95.19 94 GLU A C 1
ATOM 753 O O . GLU A 1 94 ? -20.938 1.178 13.785 1.00 95.19 94 GLU A O 1
ATOM 758 N N . GLY A 1 95 ? -18.755 0.712 14.003 1.00 93.56 95 GLY A N 1
ATOM 759 C CA . GLY A 1 95 ? -18.956 -0.514 14.768 1.00 93.56 95 GLY A CA 1
ATOM 760 C C . GLY A 1 95 ? -19.725 -0.264 16.068 1.00 93.56 95 GLY A C 1
ATOM 761 O O . GLY A 1 95 ? -20.707 -0.948 16.351 1.00 93.56 95 GLY A O 1
ATOM 762 N N . LYS A 1 96 ? -19.338 0.748 16.854 1.00 91.94 96 LYS A N 1
ATOM 763 C CA . LYS A 1 96 ? -20.063 1.118 18.082 1.00 91.94 96 LYS A CA 1
ATOM 764 C C . LYS A 1 96 ? -21.510 1.491 17.788 1.00 91.94 96 LYS A C 1
ATOM 766 O O . LYS A 1 96 ? -22.386 1.035 18.513 1.00 91.94 96 LYS A O 1
ATOM 771 N N . ALA A 1 97 ? -21.771 2.275 16.744 1.00 91.38 97 ALA A N 1
ATOM 772 C CA . ALA A 1 97 ? -23.123 2.662 16.355 1.00 91.38 97 ALA A CA 1
ATOM 773 C C . ALA A 1 97 ? -23.963 1.449 15.922 1.00 91.38 97 ALA A C 1
ATOM 775 O O . ALA A 1 97 ? -25.110 1.316 16.349 1.00 91.38 97 ALA A O 1
ATOM 776 N N . ALA A 1 98 ? -23.381 0.528 15.148 1.00 90.00 98 ALA A N 1
ATOM 777 C CA . ALA A 1 98 ? -24.046 -0.694 14.704 1.00 90.00 98 ALA A CA 1
ATOM 778 C C . ALA A 1 98 ? -24.435 -1.609 15.878 1.00 90.00 98 ALA A C 1
ATOM 780 O O . ALA A 1 98 ? -25.522 -2.188 15.880 1.00 90.00 98 ALA A O 1
ATOM 781 N N . TYR A 1 99 ? -23.578 -1.712 16.899 1.00 86.81 99 TYR A N 1
ATOM 782 C CA . TYR A 1 99 ? -23.822 -2.565 18.065 1.00 86.81 99 TYR A CA 1
ATOM 783 C C . TYR A 1 99 ? -24.498 -1.851 19.241 1.00 86.81 99 TYR A C 1
ATOM 785 O O . TYR A 1 99 ? -24.886 -2.531 20.189 1.00 86.81 99 TYR A O 1
ATOM 793 N N . ALA A 1 100 ? -24.671 -0.525 19.200 1.00 86.06 100 ALA A N 1
ATOM 794 C CA . ALA A 1 100 ? -25.205 0.262 20.316 1.00 86.06 100 ALA A CA 1
ATOM 795 C C . ALA A 1 100 ? -26.574 -0.250 20.780 1.00 86.06 100 ALA A C 1
ATOM 797 O O . ALA A 1 100 ? -26.770 -0.488 21.967 1.00 86.06 100 ALA A O 1
ATOM 798 N N . SER A 1 101 ? -27.485 -0.506 19.837 1.00 82.31 101 SER A N 1
ATOM 799 C CA . SER A 1 101 ? -28.843 -0.977 20.141 1.00 82.31 101 SER A CA 1
ATOM 800 C C . SER A 1 101 ? -28.860 -2.308 20.902 1.00 82.31 101 SER A C 1
ATOM 802 O O . SER A 1 101 ? -29.564 -2.434 21.900 1.00 82.31 101 SER A O 1
ATOM 804 N N . SER A 1 102 ? -28.051 -3.284 20.487 1.00 81.12 102 SER A N 1
ATOM 805 C CA . SER A 1 102 ? -27.951 -4.583 21.161 1.00 81.12 102 SER A CA 1
ATOM 806 C C . SER A 1 102 ? -27.165 -4.493 22.469 1.00 81.12 102 SER A C 1
ATOM 808 O O . SER A 1 102 ? -27.530 -5.113 23.467 1.00 81.12 102 SER A O 1
ATOM 810 N N . TYR A 1 103 ? -26.081 -3.718 22.481 1.00 84.19 103 TYR A N 1
ATOM 811 C CA . TYR A 1 103 ? -25.215 -3.578 23.647 1.00 84.19 103 TYR A CA 1
ATOM 812 C C . TYR A 1 103 ? -25.920 -2.854 24.798 1.00 84.19 103 TYR A C 1
ATOM 814 O O . TYR A 1 103 ? -25.823 -3.296 25.942 1.00 84.19 103 TYR A O 1
ATOM 822 N N . ASP A 1 104 ? -26.678 -1.791 24.515 1.00 84.06 104 ASP A N 1
ATOM 823 C CA . ASP A 1 104 ? -27.402 -1.021 25.531 1.00 84.06 104 ASP A CA 1
ATOM 824 C C . ASP A 1 104 ? -28.521 -1.828 26.199 1.00 84.06 104 ASP A C 1
ATOM 826 O O . ASP A 1 104 ? -28.794 -1.632 27.386 1.00 84.06 104 ASP A O 1
ATOM 830 N N . VAL A 1 105 ? -29.134 -2.776 25.483 1.00 85.00 105 VAL A N 1
ATOM 831 C CA . VAL A 1 105 ? -30.116 -3.702 26.065 1.00 85.00 105 VAL A CA 1
ATOM 832 C C . VAL A 1 105 ? -29.453 -4.574 27.130 1.00 85.00 105 VAL A C 1
ATOM 834 O O . VAL A 1 105 ? -29.926 -4.625 28.263 1.00 85.00 105 VAL A O 1
ATOM 837 N N . TYR A 1 106 ? -28.328 -5.213 26.803 1.00 88.81 106 TYR A N 1
ATOM 838 C CA . TYR A 1 106 ? -27.647 -6.121 27.730 1.00 88.81 106 TYR A CA 1
ATOM 839 C C . TYR A 1 106 ? -26.916 -5.394 28.861 1.00 88.81 106 TYR A C 1
ATOM 841 O O . TYR A 1 106 ? -26.869 -5.895 29.981 1.00 88.81 106 TYR A O 1
ATOM 849 N N . LYS A 1 107 ? -26.385 -4.194 28.605 1.00 88.50 107 LYS A N 1
ATOM 850 C CA . LYS A 1 107 ? -25.670 -3.377 29.596 1.00 88.50 107 LYS A CA 1
ATOM 851 C C . LYS A 1 107 ? -26.531 -3.014 30.810 1.00 88.50 107 LYS A C 1
ATOM 853 O O . LYS A 1 107 ? -25.992 -2.846 31.900 1.00 88.50 107 LYS A O 1
ATOM 858 N N . ASN A 1 108 ? -27.840 -2.859 30.617 1.00 88.31 108 ASN A N 1
ATOM 859 C CA . ASN A 1 108 ? -28.774 -2.470 31.676 1.00 88.31 108 ASN A CA 1
ATOM 860 C C . ASN A 1 108 ? -29.406 -3.668 32.410 1.00 88.31 108 ASN A C 1
ATOM 862 O O . ASN A 1 108 ? -30.105 -3.462 33.400 1.00 88.31 108 ASN A O 1
ATOM 866 N N . MET A 1 109 ? -29.177 -4.900 31.946 1.00 90.12 109 MET A N 1
ATOM 867 C CA . MET A 1 109 ? -29.663 -6.119 32.598 1.00 90.12 109 MET A CA 1
ATOM 868 C C . MET A 1 109 ? -28.721 -6.556 33.722 1.00 90.12 109 MET A C 1
ATOM 870 O O . MET A 1 109 ? -27.506 -6.354 33.669 1.00 90.12 109 MET A O 1
ATOM 874 N N . THR A 1 110 ? -29.270 -7.207 34.741 1.00 94.00 110 THR A N 1
ATOM 875 C CA . THR A 1 110 ? -28.460 -7.848 35.780 1.00 94.00 110 THR A CA 1
ATOM 876 C C . THR A 1 110 ? -27.812 -9.135 35.257 1.00 94.00 110 THR A C 1
ATOM 878 O O . THR A 1 110 ? -28.294 -9.766 34.317 1.00 94.00 110 THR A O 1
ATOM 881 N N . ILE A 1 111 ? -26.717 -9.575 35.887 1.00 92.94 111 ILE A N 1
ATOM 882 C CA . ILE A 1 111 ? -26.033 -10.822 35.499 1.00 92.94 111 ILE A CA 1
ATOM 883 C C . ILE A 1 111 ? -26.968 -12.052 35.539 1.00 92.94 111 ILE A C 1
ATOM 885 O O . ILE A 1 111 ? -26.935 -12.831 34.585 1.00 92.94 111 ILE A O 1
ATOM 889 N N . PRO A 1 112 ? -27.828 -12.250 36.565 1.00 95.00 112 PRO A N 1
ATOM 890 C CA . PRO A 1 112 ? -28.783 -13.359 36.560 1.00 95.00 112 PRO A CA 1
ATOM 891 C C . PRO A 1 112 ? -29.776 -13.306 35.394 1.00 95.00 112 PRO A C 1
ATOM 893 O O . PRO A 1 112 ? -30.112 -14.351 34.848 1.00 95.00 112 PRO A O 1
ATOM 896 N N . GLU A 1 113 ? -30.221 -12.114 34.991 1.00 93.62 113 GLU A N 1
ATOM 897 C CA . GLU A 1 113 ? -31.114 -11.943 33.837 1.00 93.62 113 GLU A CA 1
ATOM 898 C C . GLU A 1 113 ? -30.394 -12.250 32.517 1.00 93.62 113 GLU A C 1
ATOM 900 O O . GLU A 1 113 ? -30.945 -12.951 31.669 1.00 93.62 113 GLU A O 1
ATOM 905 N N . LEU A 1 114 ? -29.140 -11.809 32.364 1.00 92.12 114 LEU A N 1
ATOM 906 C CA . LEU A 1 114 ? -28.312 -12.127 31.195 1.00 92.12 114 LEU A CA 1
ATOM 907 C C . LEU A 1 114 ? -28.069 -13.631 31.052 1.00 92.12 114 LEU A C 1
ATOM 909 O O . LEU A 1 114 ? -28.127 -14.155 29.943 1.00 92.12 114 LEU A O 1
ATOM 913 N N . ALA A 1 115 ? -27.844 -14.333 32.166 1.00 93.44 115 ALA A N 1
ATOM 914 C CA . ALA A 1 115 ? -27.620 -15.777 32.174 1.00 93.44 115 ALA A CA 1
ATOM 915 C C . ALA A 1 115 ? -28.844 -16.588 31.706 1.00 93.44 115 ALA A C 1
ATOM 917 O O . ALA A 1 115 ? -28.689 -17.730 31.282 1.00 93.44 115 ALA A O 1
ATOM 918 N N . GLN A 1 116 ? -30.046 -16.005 31.777 1.00 94.94 116 GLN A N 1
ATOM 919 C CA . GLN A 1 116 ? -31.294 -16.614 31.302 1.00 94.94 116 GLN A CA 1
ATOM 920 C C . GLN A 1 116 ? -31.659 -16.182 29.869 1.00 94.94 116 GLN A C 1
ATOM 922 O O . GLN A 1 116 ? -32.675 -16.625 29.338 1.00 94.94 116 GLN A O 1
ATOM 927 N N . ASN A 1 117 ? -30.867 -15.312 29.231 1.00 93.19 117 ASN A N 1
ATOM 928 C CA . ASN A 1 117 ? -31.126 -14.818 27.881 1.00 93.19 117 ASN A CA 1
ATOM 929 C C . ASN A 1 117 ? -30.296 -15.591 26.840 1.00 93.19 117 ASN A C 1
ATOM 931 O O . ASN A 1 117 ? -29.082 -15.414 26.730 1.00 93.19 117 ASN A O 1
ATOM 935 N N . ASP A 1 118 ? -30.965 -16.411 26.026 1.00 94.06 118 ASP A N 1
ATOM 936 C CA . ASP A 1 118 ? -30.320 -17.263 25.016 1.00 94.06 118 ASP A CA 1
ATOM 937 C C . ASP A 1 118 ? -29.486 -16.485 23.983 1.00 94.06 118 ASP A C 1
ATOM 939 O O . ASP A 1 118 ? -28.448 -16.971 23.521 1.00 94.06 118 ASP A O 1
ATOM 943 N N . GLU A 1 119 ? -29.910 -15.281 23.589 1.00 90.88 119 GLU A N 1
ATOM 944 C CA . GLU A 1 119 ? -29.158 -14.458 22.635 1.00 90.88 119 GLU A CA 1
ATOM 945 C C . GLU A 1 119 ? -27.891 -13.879 23.268 1.00 90.88 119 GLU A C 1
ATOM 947 O O . GLU A 1 119 ? -26.808 -13.963 22.672 1.00 90.88 119 GLU A O 1
ATOM 952 N N . ALA A 1 120 ? -28.003 -13.380 24.502 1.00 90.94 120 ALA A N 1
ATOM 953 C CA . ALA A 1 120 ? -26.868 -12.894 25.279 1.00 90.94 120 ALA A CA 1
ATOM 954 C C . ALA A 1 120 ? -25.848 -14.014 25.521 1.00 90.94 120 ALA A C 1
ATOM 956 O O . ALA A 1 120 ? -24.651 -13.809 25.328 1.00 90.94 120 ALA A O 1
ATOM 957 N N . MET A 1 121 ? -26.302 -15.228 25.848 1.00 93.75 121 MET A N 1
ATOM 958 C CA . MET A 1 121 ? -25.422 -16.378 26.072 1.00 93.75 121 MET A CA 1
ATOM 959 C C . MET A 1 121 ? -24.720 -16.850 24.794 1.00 93.75 121 MET A C 1
ATOM 961 O O . MET A 1 121 ? -23.537 -17.191 24.841 1.00 93.75 121 MET A O 1
ATOM 965 N N . LYS A 1 122 ? -25.373 -16.795 23.623 1.00 93.50 122 LYS A N 1
ATOM 966 C CA . LYS A 1 122 ? -24.704 -17.048 22.329 1.00 93.50 122 LYS A CA 1
ATOM 967 C C . LYS A 1 122 ? -23.616 -16.014 22.038 1.00 93.50 122 LYS A C 1
ATOM 969 O O . LYS A 1 122 ? -22.565 -16.365 21.502 1.00 93.50 122 LYS A O 1
ATOM 974 N N . MET A 1 123 ? -23.850 -14.739 22.353 1.00 91.62 123 MET A N 1
ATOM 975 C CA . MET A 1 123 ? -22.825 -13.693 22.248 1.00 91.62 123 MET A CA 1
ATOM 976 C C . MET A 1 123 ? -21.690 -13.931 23.252 1.00 91.62 123 MET A C 1
ATOM 978 O O . MET A 1 123 ? -20.522 -13.911 22.867 1.00 91.62 123 MET A O 1
ATOM 982 N N . GLY A 1 124 ? -22.027 -14.245 24.502 1.00 92.56 124 GLY A N 1
ATOM 983 C CA . GLY A 1 124 ? -21.084 -14.570 25.567 1.00 92.56 124 GLY A CA 1
ATOM 984 C C . GLY A 1 124 ? -20.186 -15.755 25.219 1.00 92.56 124 GLY A C 1
ATOM 985 O O . GLY A 1 124 ? -18.979 -15.668 25.408 1.00 92.56 124 GLY A O 1
ATOM 986 N N . PHE A 1 125 ? -20.729 -16.814 24.612 1.00 94.31 125 PHE A N 1
ATOM 987 C CA . PHE A 1 125 ? -19.933 -17.947 24.136 1.00 94.31 125 PHE A CA 1
ATOM 988 C C . PHE A 1 125 ? -18.906 -17.529 23.074 1.00 94.31 125 PHE A C 1
ATOM 990 O O . PH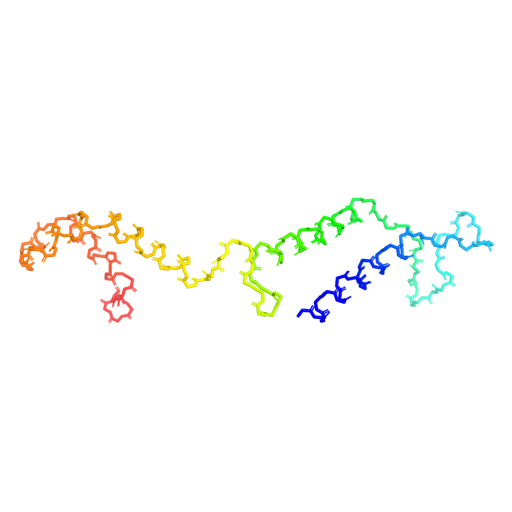E A 1 125 ? -17.755 -17.950 23.136 1.00 94.31 125 PHE A O 1
ATOM 997 N N . ARG A 1 126 ? -19.275 -16.647 22.131 1.00 94.75 126 ARG A N 1
ATOM 998 C CA . ARG A 1 126 ? -18.321 -16.104 21.145 1.00 94.75 126 ARG A CA 1
ATOM 999 C C . ARG A 1 126 ? -17.232 -15.271 21.819 1.00 94.75 126 ARG A C 1
ATOM 1001 O O . ARG A 1 126 ? -16.068 -15.389 21.449 1.00 94.75 126 ARG A O 1
ATOM 1008 N N . LEU A 1 127 ? -17.584 -14.451 22.809 1.00 94.56 127 LEU A N 1
ATOM 1009 C CA . LEU A 1 127 ? -16.604 -13.675 23.573 1.00 94.56 127 LEU A CA 1
ATOM 1010 C C . LEU A 1 127 ? -15.667 -14.584 24.377 1.00 94.56 127 LEU A C 1
ATOM 1012 O O . LEU A 1 127 ? -14.459 -14.360 24.362 1.00 94.56 127 LEU A O 1
ATOM 1016 N N . PHE A 1 128 ? -16.199 -15.627 25.016 1.00 96.88 128 PHE A N 1
ATOM 1017 C CA . PHE A 1 128 ? -15.428 -16.624 25.754 1.00 96.88 128 PHE A CA 1
ATOM 1018 C C . PHE A 1 128 ? -14.459 -17.370 24.833 1.00 96.88 128 PHE A C 1
ATOM 1020 O O . PHE A 1 128 ? -13.270 -17.451 25.131 1.00 96.88 128 PHE A O 1
ATOM 1027 N N . ALA A 1 129 ? -14.936 -17.839 23.678 1.00 97.06 129 ALA A N 1
ATOM 1028 C CA . ALA A 1 129 ? -14.122 -18.563 22.706 1.00 97.06 129 ALA A CA 1
ATOM 1029 C C . ALA A 1 129 ? -12.945 -17.738 22.157 1.00 97.06 129 ALA A C 1
ATOM 1031 O O . ALA A 1 129 ? -11.922 -18.320 21.813 1.00 97.06 129 ALA A O 1
ATOM 1032 N N . ASN A 1 130 ? -13.066 -16.407 22.082 1.00 97.00 130 ASN A N 1
ATOM 1033 C CA . ASN A 1 130 ? -11.985 -15.534 21.608 1.00 97.00 130 ASN A CA 1
ATOM 1034 C C . ASN A 1 130 ? -11.047 -15.055 22.727 1.00 97.00 130 ASN A C 1
ATOM 1036 O O . ASN A 1 130 ? -9.861 -14.864 22.477 1.00 97.00 130 ASN A O 1
ATOM 1040 N N . ASN A 1 131 ? -11.564 -14.832 23.941 1.00 97.62 131 ASN A N 1
ATOM 1041 C CA . ASN A 1 131 ? -10.828 -14.114 24.991 1.00 97.62 131 ASN A CA 1
ATOM 1042 C C . ASN A 1 131 ? -10.511 -14.951 26.241 1.00 97.62 131 ASN A C 1
ATOM 1044 O O . ASN A 1 131 ? -9.681 -14.537 27.047 1.00 97.62 131 ASN A O 1
ATOM 1048 N N . CYS A 1 132 ? -11.174 -16.092 26.443 1.00 97.38 132 CYS A N 1
ATOM 1049 C CA . CYS A 1 132 ? -11.115 -16.855 27.697 1.00 97.38 132 CYS A CA 1
ATOM 1050 C C . CYS A 1 132 ? -10.729 -18.329 27.500 1.00 97.38 132 CYS A C 1
ATOM 1052 O O . CYS A 1 132 ? -10.042 -18.887 28.356 1.00 97.38 132 CYS A O 1
ATOM 1054 N N . SER A 1 133 ? -11.128 -18.942 26.384 1.00 97.31 133 SER A N 1
ATOM 1055 C CA . SER A 1 133 ? -10.882 -20.353 26.030 1.00 97.31 133 SER A CA 1
ATOM 1056 C C . SER A 1 133 ? -9.416 -20.766 26.133 1.00 97.31 133 SER A C 1
ATOM 1058 O O . SER A 1 133 ? -9.091 -21.834 26.633 1.00 97.31 133 SER A O 1
ATOM 1060 N N . LEU A 1 134 ? -8.497 -19.869 25.774 1.00 96.38 134 LEU A N 1
ATOM 1061 C CA . LEU A 1 134 ? -7.061 -20.146 25.831 1.00 96.38 134 LEU A CA 1
ATOM 1062 C C . LEU A 1 134 ? -6.585 -20.605 27.220 1.00 96.38 134 LEU A C 1
ATOM 1064 O O . LEU A 1 134 ? -5.659 -21.406 27.308 1.00 96.38 134 LEU A O 1
ATOM 1068 N N . CYS A 1 135 ? -7.226 -20.127 28.290 1.00 97.62 135 CYS A N 1
ATOM 1069 C CA . CYS A 1 135 ? -6.940 -20.546 29.664 1.00 97.62 135 CYS A CA 1
ATOM 1070 C C . CYS A 1 135 ? -8.056 -21.408 30.277 1.00 97.62 135 CYS A C 1
ATOM 1072 O O . CYS A 1 135 ? -7.810 -22.106 31.260 1.00 97.62 135 CYS A O 1
ATOM 1074 N N . HIS A 1 136 ? -9.275 -21.343 29.734 1.00 96.19 136 HIS A N 1
ATOM 1075 C CA . HIS A 1 136 ? -10.485 -21.911 30.336 1.00 96.19 136 HIS A CA 1
ATOM 1076 C C . HIS A 1 136 ? -11.257 -22.904 29.438 1.00 96.19 136 HIS A C 1
ATOM 1078 O O . HIS A 1 136 ? -12.325 -23.349 29.857 1.00 96.19 136 HIS A O 1
ATOM 1084 N N . GLY A 1 137 ? -10.732 -23.282 28.263 1.00 76.81 137 GLY A N 1
ATOM 1085 C CA . GLY A 1 137 ? -11.295 -24.290 27.345 1.00 76.81 137 GLY A CA 1
ATOM 1086 C C . GLY A 1 137 ? -11.470 -23.814 25.910 1.00 76.81 137 GLY A C 1
ATOM 1087 O O . GLY A 1 137 ? -12.430 -23.046 25.679 1.00 76.81 137 GLY A O 1
#

Foldseek 3Di:
DVVVVVVLVVVVVVLVVLQDQCPDPPDDPPPQWPPDADPNDTHGSDGDDPVVSVVVVVVSVVVVQCVQQAPDPVPDGHPVNDDPVVVVVVVVVVVCVVCVVVCVVVVPDDPVVLVVDPVSVVVVVVVCVVPPVVPVD

Secondary structure (DSSP, 8-state):
-HHHHHHHHHHHHHHHHTTS----TTS-TT--EEEEEETTEEEE-PPPPHHHHHHHHHHHHHHHHHHHHSS-STT---SS---HHHHHHHHHHHHHHHHHHHHHHHHTS-HHHHHT-HHHHHHHHHHHHHHTHHHH-

pLDDT: mean 89.05, std 11.54, range [46.56, 98.25]

Sequence (137 aa):
MILTSTCIILVTWVLFANRKAAVQPGLDPDDKTTGHVYDGIVEYNNPLPRWWFVMFVISIIFAVIYLVLYPGMGSWKGTLGWTSINELQNDQEEGKAAYASSYDVYKNMTIPELAQNDEAMKMGFRLFANNCSLCHG

Radius of gyration: 30.33 Å; chains: 1; bounding box: 60×40×76 Å